Protein AF-A0A813G1Q6-F1 (afdb_monomer_lite)

Secondary structure (DSSP, 8-state):
--PPPPTT-EEEEEE--TT--S-EEEEEEEEEEEEEEETTTTEEEEEEEESS---TTTTTSEEEETTT--EEEEEE-----TT--S-EEEEEHHHHHHHHHHHHTS-HHHHHHHHTT--GGG-PPPP---------------SHHHHHHT-

pLDDT: mean 82.69, std 14.98, range [39.94, 97.31]

Foldseek 3Di:
DLDADDFFFKKKQWWAAPPDPDIDIWIWTFHDWDFDQDPVPSDTDTKTKTQTDDHPGSQQTFIAG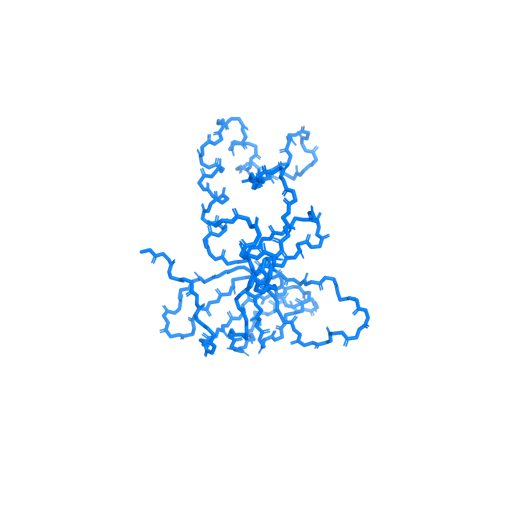PPPRDGQFGKHDDPDPPDDPRITMTGGPVQVVQLVVVQVVDPVVSVVCVVVVNDVPPVDDDRDRDDDDPPDDDDDPPDPVSVVVVD

Organism: Polarella glacialis (NCBI:txid89957)

Structure (mmCIF, N/CA/C/O backbone):
data_AF-A0A813G1Q6-F1
#
_entry.id   AF-A0A813G1Q6-F1
#
loop_
_atom_site.group_PDB
_atom_site.id
_atom_site.type_symbol
_atom_site.label_atom_id
_atom_site.label_alt_id
_atom_site.label_comp_id
_atom_site.label_asym_id
_atom_site.label_entity_id
_atom_site.label_seq_id
_atom_site.pdbx_PDB_ins_code
_atom_site.Cartn_x
_atom_site.Cartn_y
_atom_site.Cartn_z
_atom_site.occupancy
_atom_site.B_iso_or_equiv
_atom_site.auth_seq_id
_atom_site.auth_comp_id
_atom_site.auth_asym_id
_atom_site.auth_atom_id
_atom_site.pdbx_PDB_model_num
ATOM 1 N N . ALA A 1 1 ? -5.316 -17.561 -6.335 1.00 49.53 1 ALA A N 1
ATOM 2 C CA . ALA A 1 1 ? -4.780 -16.210 -6.601 1.00 49.53 1 ALA A CA 1
ATOM 3 C C . ALA A 1 1 ? -4.530 -15.524 -5.263 1.00 49.53 1 ALA A C 1
ATOM 5 O O . ALA A 1 1 ? -5.250 -15.845 -4.322 1.00 49.53 1 ALA A O 1
ATOM 6 N N . LEU A 1 2 ? -3.520 -14.653 -5.143 1.00 63.41 2 LEU A N 1
ATOM 7 C CA . LEU A 1 2 ? -3.417 -13.788 -3.963 1.00 63.41 2 LEU A CA 1
ATOM 8 C C . LEU A 1 2 ? -4.565 -12.779 -4.041 1.00 63.41 2 LEU A C 1
ATOM 10 O O . LEU A 1 2 ? -4.642 -11.995 -4.984 1.00 63.41 2 LEU A O 1
ATOM 14 N N . GLU A 1 3 ? -5.512 -12.905 -3.116 1.00 78.25 3 GLU A N 1
ATOM 15 C CA . GLU A 1 3 ? -6.699 -12.059 -3.061 1.00 78.25 3 GLU A CA 1
ATOM 16 C C . GLU A 1 3 ? -6.292 -10.694 -2.498 1.00 78.25 3 GLU A C 1
ATOM 18 O O . GLU A 1 3 ? -5.551 -10.607 -1.517 1.00 78.25 3 GLU A O 1
ATOM 23 N N . LEU A 1 4 ? -6.720 -9.626 -3.169 1.00 91.44 4 LEU A N 1
ATOM 24 C CA . LEU A 1 4 ? -6.546 -8.270 -2.668 1.00 91.44 4 LEU A CA 1
ATOM 25 C C . LEU A 1 4 ? -7.455 -8.105 -1.439 1.00 91.44 4 LEU A C 1
ATOM 27 O O . LEU A 1 4 ? -8.626 -8.487 -1.528 1.00 91.44 4 LEU A O 1
ATOM 31 N N . PRO A 1 5 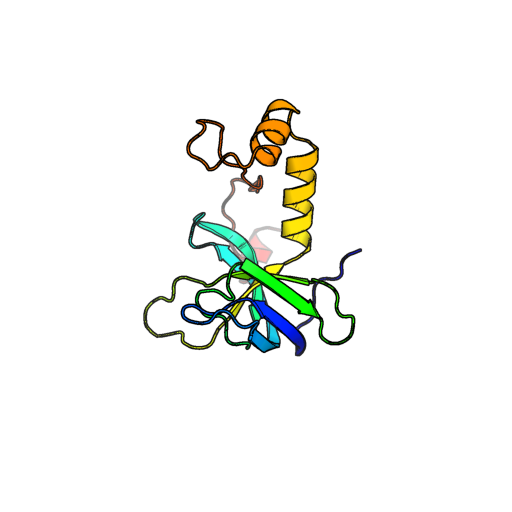? -6.961 -7.552 -0.319 1.00 94.06 5 PRO A N 1
ATOM 32 C CA . PRO A 1 5 ? -7.792 -7.388 0.862 1.00 94.06 5 PRO A CA 1
ATOM 33 C C . PRO A 1 5 ? -8.922 -6.395 0.581 1.00 94.06 5 PRO A C 1
ATOM 35 O O . PRO A 1 5 ? -8.776 -5.449 -0.201 1.00 94.06 5 PRO A O 1
ATOM 38 N N . ARG A 1 6 ? -10.065 -6.629 1.216 1.00 95.00 6 ARG A N 1
ATOM 39 C CA . ARG A 1 6 ? -11.265 -5.804 1.114 1.00 95.00 6 ARG A CA 1
ATOM 40 C C . ARG A 1 6 ? -11.213 -4.686 2.140 1.00 95.00 6 ARG A C 1
ATOM 42 O O . ARG A 1 6 ? -10.514 -4.759 3.146 1.00 95.00 6 ARG A O 1
ATOM 49 N N . VAL A 1 7 ? -11.989 -3.636 1.888 1.00 96.06 7 VAL A N 1
ATOM 50 C CA . VAL A 1 7 ? -12.193 -2.585 2.889 1.00 96.06 7 VAL A CA 1
ATOM 51 C C . VAL A 1 7 ? -12.766 -3.224 4.159 1.00 96.06 7 VAL A C 1
ATOM 53 O O . VAL A 1 7 ? -13.665 -4.058 4.069 1.00 96.06 7 VAL A O 1
ATOM 56 N N . PHE A 1 8 ? -12.238 -2.815 5.313 1.00 95.94 8 PHE A N 1
ATOM 57 C CA . PHE A 1 8 ? -12.472 -3.360 6.657 1.00 95.94 8 PHE A CA 1
ATOM 58 C C . PHE A 1 8 ? -11.776 -4.680 7.007 1.00 95.94 8 PHE A C 1
ATOM 60 O O . PHE A 1 8 ? -11.866 -5.096 8.165 1.00 95.94 8 PHE A O 1
ATOM 67 N N . ASP A 1 9 ? -11.025 -5.301 6.092 1.00 96.94 9 ASP A N 1
ATOM 68 C CA . ASP A 1 9 ? -10.201 -6.453 6.463 1.00 96.94 9 ASP A CA 1
ATOM 69 C C . ASP A 1 9 ? -9.131 -6.026 7.475 1.00 96.94 9 ASP A C 1
ATOM 71 O O . ASP A 1 9 ? -8.460 -4.999 7.313 1.00 96.94 9 ASP A O 1
ATOM 75 N N . LYS A 1 10 ? -8.989 -6.817 8.545 1.00 97.31 10 LYS A N 1
ATOM 76 C CA . LYS A 1 10 ? -7.995 -6.580 9.594 1.00 97.31 10 LYS A CA 1
ATOM 77 C C . LYS A 1 10 ? -6.607 -6.932 9.094 1.00 97.31 10 LYS A C 1
ATOM 79 O O . LYS A 1 10 ? -6.372 -8.035 8.601 1.00 97.31 10 LYS A O 1
ATOM 84 N N . VAL A 1 11 ? -5.667 -6.026 9.316 1.00 96.31 11 VAL A N 1
ATOM 85 C CA . VAL A 1 11 ? -4.286 -6.166 8.868 1.00 96.31 11 VAL A CA 1
ATOM 86 C C . VAL A 1 11 ? -3.304 -5.785 9.963 1.00 96.31 11 VAL A C 1
ATOM 88 O O . VAL A 1 11 ? -3.593 -4.964 10.832 1.00 96.31 11 VAL A O 1
ATOM 91 N N . ARG A 1 12 ? -2.117 -6.383 9.906 1.00 95.62 12 ARG A N 1
ATOM 92 C CA . ARG A 1 12 ? -0.989 -6.103 10.791 1.00 95.62 12 ARG A CA 1
ATOM 93 C C . ARG A 1 12 ? 0.213 -5.675 9.972 1.00 95.62 12 ARG A C 1
ATOM 95 O O . ARG A 1 12 ? 0.535 -6.322 8.980 1.00 95.62 12 ARG A O 1
ATOM 102 N N . VAL A 1 13 ? 0.897 -4.627 10.403 1.00 93.62 13 VAL A N 1
ATOM 103 C CA . VAL A 1 13 ? 2.214 -4.254 9.888 1.00 93.62 13 VAL A CA 1
ATOM 104 C C . VAL A 1 13 ? 3.250 -4.722 10.890 1.00 93.62 13 VAL A C 1
ATOM 106 O O . VAL A 1 13 ? 3.138 -4.435 12.081 1.00 93.62 13 VAL A O 1
ATOM 109 N N . VAL A 1 14 ? 4.251 -5.446 10.404 1.00 92.88 14 VAL A N 1
ATOM 110 C CA . VAL A 1 14 ? 5.356 -5.949 11.225 1.00 92.88 14 VAL A CA 1
ATOM 111 C C . VAL A 1 14 ? 6.644 -5.278 10.771 1.00 92.88 14 VAL A C 1
ATOM 113 O O . VAL A 1 14 ? 6.919 -5.230 9.575 1.00 92.88 14 VAL A O 1
ATOM 116 N N . GLY A 1 15 ? 7.445 -4.767 11.702 1.00 90.56 15 GLY A N 1
ATOM 117 C CA . GLY A 1 15 ? 8.724 -4.143 11.369 1.00 90.56 15 GLY A CA 1
ATOM 118 C C . GLY A 1 15 ? 9.529 -3.713 12.588 1.00 90.56 15 GLY A C 1
ATOM 119 O O . GLY A 1 15 ? 9.263 -4.165 13.702 1.00 90.56 15 GLY A O 1
ATOM 120 N N . TYR A 1 16 ? 10.528 -2.860 12.365 1.00 89.31 16 TYR A N 1
ATOM 121 C CA . TYR A 1 16 ? 11.456 -2.400 13.398 1.00 89.31 16 TYR A CA 1
ATOM 122 C C . TYR A 1 16 ? 11.478 -0.874 13.432 1.00 89.31 16 TYR A C 1
ATOM 124 O O . TYR A 1 16 ? 12.138 -0.269 12.590 1.00 89.31 16 TYR A O 1
ATOM 132 N N . PRO A 1 17 ? 10.762 -0.224 14.361 1.00 79.88 17 PRO A N 1
ATOM 133 C CA . PRO A 1 17 ? 10.673 1.226 14.399 1.00 79.88 17 PRO A CA 1
ATOM 134 C C . PRO A 1 17 ? 12.045 1.843 14.684 1.00 79.88 17 PRO A C 1
ATOM 136 O O . PRO A 1 17 ? 12.853 1.290 15.430 1.00 79.88 17 PRO A O 1
ATOM 139 N N . VAL A 1 18 ? 12.304 3.018 14.107 1.00 79.00 18 VAL A N 1
ATOM 140 C CA . VAL A 1 18 ? 13.566 3.740 14.332 1.00 79.00 18 VAL A CA 1
ATOM 141 C C . VAL A 1 18 ? 13.798 3.963 15.830 1.00 79.00 18 VAL A C 1
ATOM 143 O O . VAL A 1 18 ? 12.937 4.499 16.524 1.00 79.00 18 VAL A O 1
ATOM 146 N N . GLY A 1 19 ? 14.989 3.589 16.305 1.00 77.25 19 GLY A N 1
ATOM 147 C CA . GLY A 1 19 ? 15.405 3.760 17.699 1.00 77.25 19 GLY A CA 1
ATOM 148 C C . GLY A 1 19 ? 15.149 2.553 18.606 1.00 77.25 19 GLY A C 1
ATOM 149 O O . GLY A 1 19 ? 15.426 2.649 19.798 1.00 77.25 19 GLY A O 1
ATOM 150 N N . GLY A 1 20 ? 14.653 1.431 18.072 1.00 75.44 20 GLY A N 1
ATOM 151 C CA . GLY A 1 20 ? 14.517 0.180 18.816 1.00 75.44 20 GLY A CA 1
ATOM 152 C C . GLY A 1 20 ? 14.958 -1.046 18.017 1.00 75.44 20 GLY A C 1
ATOM 153 O O . GLY A 1 20 ? 14.754 -1.119 16.810 1.00 75.44 20 GLY A O 1
ATOM 154 N N . ASP A 1 21 ? 15.504 -2.037 18.723 1.00 83.94 21 ASP A N 1
ATOM 155 C CA . ASP A 1 21 ? 15.948 -3.317 18.141 1.00 83.94 21 ASP A CA 1
ATOM 156 C C . ASP A 1 21 ? 14.884 -4.423 18.271 1.00 83.94 21 ASP A C 1
ATOM 158 O O . ASP A 1 21 ? 15.080 -5.564 17.850 1.00 83.94 21 ASP A O 1
ATOM 162 N N . ALA A 1 22 ? 13.744 -4.102 18.886 1.00 86.38 22 ALA A N 1
ATOM 163 C CA . ALA A 1 22 ? 12.640 -5.026 19.087 1.00 86.38 22 ALA A CA 1
ATOM 164 C C . ALA A 1 22 ? 11.645 -4.969 17.920 1.00 86.38 22 ALA A C 1
ATOM 166 O O . ALA A 1 22 ? 11.322 -3.899 17.403 1.00 86.38 22 ALA A O 1
ATOM 167 N N . CYS A 1 23 ? 11.107 -6.135 17.557 1.00 87.75 23 CYS A N 1
ATOM 168 C CA . CYS A 1 23 ? 10.027 -6.237 16.583 1.00 87.75 23 CYS A CA 1
ATOM 169 C C . CYS A 1 23 ? 8.777 -5.503 17.097 1.00 87.75 23 CYS A C 1
ATOM 171 O O . CYS A 1 23 ? 8.314 -5.751 18.212 1.00 87.75 23 CYS A O 1
ATOM 173 N N . SER A 1 24 ? 8.204 -4.641 16.262 1.00 88.81 24 SER A N 1
ATOM 174 C CA . SER A 1 24 ? 6.949 -3.934 16.509 1.00 88.81 24 SER A CA 1
ATOM 175 C C . SER A 1 24 ? 5.856 -4.464 15.593 1.00 88.81 24 SER A C 1
ATOM 177 O O . SER A 1 24 ? 6.099 -4.785 14.428 1.00 88.81 24 SER A O 1
ATOM 179 N N . VAL A 1 25 ? 4.640 -4.534 16.128 1.00 91.56 25 VAL A N 1
ATOM 180 C CA . VAL A 1 25 ? 3.438 -4.884 15.377 1.00 91.56 25 VAL A CA 1
ATOM 181 C C . VAL A 1 25 ? 2.409 -3.784 15.584 1.00 91.56 25 VAL A C 1
ATOM 183 O O . VAL A 1 25 ? 2.063 -3.471 16.723 1.00 91.56 25 VAL A O 1
ATOM 186 N N . THR A 1 26 ? 1.908 -3.216 14.492 1.00 91.31 26 THR A N 1
ATOM 187 C CA . THR A 1 26 ? 0.755 -2.310 14.509 1.00 91.31 26 THR A CA 1
ATOM 188 C C . THR A 1 26 ? -0.414 -2.990 13.808 1.00 91.31 26 THR A C 1
ATOM 190 O O . THR A 1 26 ? -0.242 -3.612 12.763 1.00 91.31 26 THR A O 1
ATOM 193 N N . GLU A 1 27 ? -1.601 -2.940 14.408 1.00 93.75 27 GLU A N 1
ATOM 194 C CA . GLU A 1 27 ? -2.822 -3.532 13.851 1.00 93.75 27 GLU A CA 1
ATOM 195 C C . GLU A 1 27 ? -3.782 -2.415 13.439 1.00 93.75 27 GLU A C 1
ATOM 197 O O . GLU A 1 27 ? -3.855 -1.379 14.097 1.00 93.75 27 GLU A O 1
ATOM 202 N N . GLY A 1 28 ? -4.501 -2.641 12.346 1.00 93.69 28 GLY A N 1
ATOM 203 C CA . GLY A 1 28 ? -5.504 -1.733 11.816 1.00 93.69 28 GLY A CA 1
ATOM 204 C C . GLY A 1 28 ? -6.412 -2.439 10.822 1.00 93.69 28 GLY A C 1
ATOM 205 O O . GLY A 1 28 ? -6.479 -3.671 10.774 1.00 93.69 28 GLY A O 1
ATOM 206 N N . VAL A 1 29 ? -7.098 -1.657 9.998 1.00 95.75 29 VAL A N 1
ATOM 207 C CA . VAL A 1 29 ? -7.936 -2.174 8.910 1.00 95.75 29 VAL A CA 1
ATOM 208 C C . VAL A 1 29 ? -7.548 -1.557 7.577 1.00 95.75 29 VAL A C 1
ATOM 210 O O . VAL A 1 29 ? -6.967 -0.472 7.528 1.00 95.75 29 VAL A O 1
ATOM 213 N N . VAL A 1 30 ? -7.898 -2.231 6.483 1.00 95.75 30 VAL A N 1
ATOM 214 C CA . VAL A 1 30 ? -7.856 -1.628 5.148 1.00 95.75 30 VAL A CA 1
ATOM 215 C C . VAL A 1 30 ? -8.975 -0.598 5.038 1.00 95.75 30 VAL A C 1
ATOM 217 O O . VAL A 1 30 ? -10.152 -0.941 4.970 1.00 95.75 30 VAL A O 1
ATOM 220 N N . SER A 1 31 ? -8.609 0.677 5.003 1.00 94.56 31 SER A N 1
ATOM 221 C CA . SER A 1 31 ? -9.558 1.789 4.900 1.00 94.56 31 SER A CA 1
ATOM 222 C C . SER A 1 31 ? -9.903 2.103 3.449 1.00 94.56 31 SER A C 1
ATOM 224 O O . SER A 1 31 ? -10.993 2.593 3.160 1.00 94.56 31 SER A O 1
ATOM 226 N N . ARG A 1 32 ? -8.974 1.849 2.517 1.00 93.94 32 ARG A N 1
ATOM 227 C CA . ARG A 1 32 ? -9.202 2.109 1.093 1.00 93.94 32 ARG A CA 1
ATOM 228 C C . ARG A 1 32 ? -8.335 1.245 0.187 1.00 93.94 32 ARG A C 1
ATOM 230 O O . ARG A 1 32 ? -7.179 0.968 0.496 1.00 93.94 32 ARG A O 1
ATOM 237 N N . VAL A 1 33 ? -8.897 0.912 -0.968 1.00 94.62 33 VAL A N 1
ATOM 238 C CA . VAL A 1 33 ? -8.212 0.280 -2.094 1.00 94.62 33 VAL A CA 1
ATOM 239 C C . VAL A 1 33 ? -8.412 1.194 -3.297 1.00 94.62 33 VAL A C 1
ATOM 241 O O . VAL A 1 33 ? -9.525 1.302 -3.806 1.00 94.62 33 VAL A O 1
ATOM 244 N N . GLU A 1 34 ? -7.371 1.912 -3.710 1.00 92.25 34 GLU A N 1
ATOM 245 C CA . GLU A 1 34 ? -7.492 2.935 -4.756 1.00 92.25 34 GLU A CA 1
ATOM 246 C C . GLU A 1 34 ? -6.201 3.077 -5.570 1.00 92.25 34 GLU A C 1
ATOM 248 O O . GLU A 1 34 ? -5.138 2.597 -5.174 1.00 92.25 34 GLU A O 1
ATOM 253 N N . VAL A 1 35 ? -6.286 3.758 -6.711 1.00 90.75 35 VAL A N 1
ATOM 254 C CA . VAL A 1 35 ? -5.101 4.165 -7.469 1.00 90.75 35 VAL A CA 1
ATOM 255 C C . VAL A 1 35 ? -4.563 5.460 -6.865 1.00 90.75 35 VAL A C 1
ATOM 257 O O . VAL A 1 35 ? -5.283 6.452 -6.788 1.00 90.75 35 VAL A O 1
ATOM 260 N N . GLN A 1 36 ? -3.301 5.452 -6.441 1.00 88.69 36 GLN A N 1
ATOM 261 C CA . GLN A 1 36 ? -2.615 6.613 -5.874 1.00 88.69 36 GLN A CA 1
ATOM 262 C C . GLN A 1 36 ? -1.324 6.896 -6.628 1.00 88.69 36 GLN A C 1
ATOM 264 O O . GLN A 1 36 ? -0.705 6.003 -7.209 1.00 88.69 36 GLN A O 1
ATOM 269 N N . GLU A 1 37 ? -0.888 8.148 -6.579 1.00 85.25 37 GLU A N 1
ATOM 270 C CA . GLU A 1 37 ? 0.426 8.528 -7.070 1.00 85.25 37 GLU A CA 1
ATOM 271 C C . GLU A 1 37 ? 1.516 8.125 -6.066 1.00 85.25 37 GLU A C 1
ATOM 273 O O . GLU A 1 37 ? 1.508 8.532 -4.900 1.00 85.25 37 GLU A O 1
ATOM 278 N N . TYR A 1 38 ? 2.470 7.317 -6.528 1.00 83.25 38 TYR A N 1
ATOM 279 C CA . TYR A 1 38 ? 3.634 6.916 -5.749 1.00 83.25 38 TYR A CA 1
ATOM 280 C C . TYR A 1 38 ? 4.669 8.041 -5.718 1.00 83.25 38 TYR A C 1
ATOM 282 O O . TYR A 1 38 ? 5.312 8.314 -6.733 1.00 83.25 38 TYR A O 1
ATOM 290 N N . SER A 1 39 ? 4.898 8.620 -4.535 1.00 73.12 39 SER A N 1
ATOM 291 C CA . SER A 1 39 ? 5.720 9.824 -4.313 1.00 73.12 39 SER A CA 1
ATOM 292 C C . SER A 1 39 ? 7.103 9.806 -4.971 1.00 73.12 39 SER A C 1
ATOM 294 O O . SER A 1 39 ? 7.581 10.841 -5.417 1.00 73.12 39 SER A O 1
ATOM 296 N N . HIS A 1 40 ? 7.75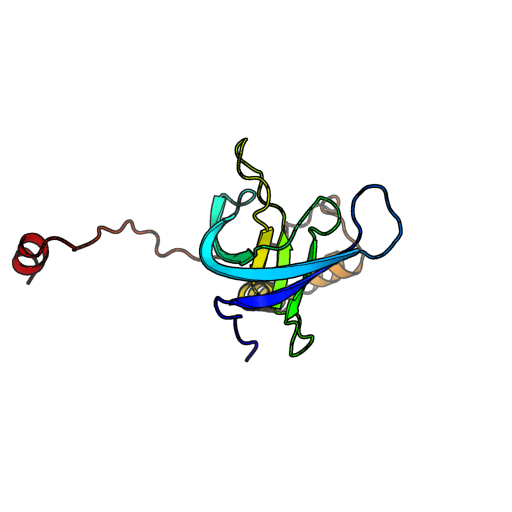7 8.646 -5.048 1.00 71.56 40 HIS A N 1
ATOM 297 C CA . HIS A 1 40 ? 9.104 8.534 -5.621 1.00 71.56 40 HIS A CA 1
ATOM 298 C C . HIS A 1 40 ? 9.131 8.334 -7.139 1.00 71.56 40 HIS A C 1
ATOM 300 O O . HIS A 1 40 ? 10.157 8.584 -7.764 1.00 71.56 40 HIS A O 1
ATOM 306 N N . SER A 1 41 ? 8.037 7.854 -7.733 1.00 74.88 41 SER A N 1
ATOM 307 C CA . SER A 1 41 ? 7.975 7.555 -9.171 1.00 74.88 41 SER A CA 1
ATOM 308 C C . SER A 1 41 ? 7.089 8.518 -9.956 1.00 74.88 41 SER A C 1
ATOM 310 O O . SER A 1 41 ? 7.176 8.526 -11.182 1.00 74.88 41 SER A O 1
ATOM 312 N N . LEU A 1 42 ? 6.238 9.288 -9.263 1.00 78.12 42 LEU A N 1
ATOM 313 C CA . LEU A 1 42 ? 5.166 10.113 -9.835 1.00 78.12 42 LEU A CA 1
ATOM 314 C C . LEU A 1 42 ? 4.224 9.311 -10.752 1.00 78.12 42 LEU A C 1
ATOM 316 O O . LEU A 1 42 ? 3.583 9.847 -11.653 1.00 78.12 42 LEU A O 1
ATOM 320 N N . ARG A 1 43 ? 4.165 7.986 -10.560 1.00 82.56 43 ARG A N 1
ATOM 321 C CA . ARG A 1 43 ? 3.282 7.092 -11.309 1.00 82.56 43 ARG A CA 1
ATOM 322 C C . ARG A 1 43 ? 2.077 6.716 -10.470 1.00 82.56 43 ARG A C 1
ATOM 324 O O . ARG A 1 43 ? 2.200 6.401 -9.286 1.00 82.56 43 ARG A O 1
ATOM 331 N N . ALA A 1 44 ? 0.924 6.703 -11.125 1.00 87.12 44 ALA A N 1
ATOM 332 C CA . ALA A 1 44 ? -0.308 6.169 -10.579 1.00 87.12 44 ALA A CA 1
ATOM 333 C C . ALA A 1 44 ? -0.231 4.635 -10.521 1.00 87.12 44 ALA A C 1
ATOM 335 O O . ALA A 1 44 ? 0.043 3.979 -11.527 1.00 87.12 44 ALA A O 1
ATOM 336 N N . GLY A 1 45 ? -0.474 4.063 -9.347 1.00 89.56 45 GLY A N 1
ATOM 337 C CA . GLY A 1 45 ? -0.516 2.620 -9.140 1.00 89.56 45 GLY A CA 1
ATOM 338 C C . GLY A 1 45 ? -1.516 2.245 -8.053 1.00 89.56 45 GLY A C 1
ATOM 339 O O . GLY A 1 45 ? -1.902 3.077 -7.236 1.00 89.56 45 GLY A O 1
ATOM 340 N N . LEU A 1 46 ? -1.950 0.986 -8.051 1.00 93.25 46 LEU A N 1
ATOM 341 C CA . LEU A 1 46 ? -2.834 0.463 -7.010 1.00 93.25 46 LEU A CA 1
ATOM 342 C C . LEU A 1 46 ? -2.131 0.520 -5.647 1.00 93.25 46 LEU A C 1
ATOM 344 O O . LEU A 1 46 ? -1.033 -0.008 -5.507 1.00 93.25 46 LEU A O 1
ATOM 348 N N . ALA A 1 47 ? -2.780 1.103 -4.647 1.00 93.19 47 ALA A N 1
ATOM 349 C CA . ALA A 1 47 ? -2.271 1.196 -3.288 1.00 93.19 47 ALA A CA 1
ATOM 350 C C . ALA A 1 47 ? -3.356 0.830 -2.270 1.00 93.19 47 ALA A C 1
ATOM 352 O O . ALA A 1 47 ? -4.553 1.037 -2.492 1.00 93.19 47 ALA A O 1
ATOM 353 N N . LEU A 1 48 ? -2.915 0.294 -1.134 1.00 93.81 48 LEU A N 1
ATOM 354 C CA . LEU A 1 48 ? -3.756 0.108 0.042 1.00 93.81 48 LEU A CA 1
ATOM 355 C C . LEU A 1 48 ? -3.538 1.285 0.982 1.00 93.81 48 LEU A C 1
ATOM 357 O O . LEU A 1 48 ? -2.398 1.668 1.242 1.00 93.81 48 LEU A O 1
ATOM 361 N N . THR A 1 49 ? -4.627 1.819 1.511 1.00 93.06 49 THR A N 1
ATOM 362 C CA . THR A 1 49 ? -4.615 2.714 2.664 1.00 93.06 49 THR A CA 1
ATOM 363 C C . THR A 1 49 ? -5.069 1.919 3.878 1.00 93.06 49 THR A C 1
ATOM 365 O O . THR A 1 49 ? -6.110 1.261 3.819 1.00 93.06 49 THR A O 1
ATOM 368 N N . VAL A 1 50 ? -4.325 2.018 4.976 1.00 92.62 50 VAL A N 1
ATOM 369 C CA . VAL A 1 50 ? -4.626 1.339 6.237 1.00 92.62 50 VAL A CA 1
ATOM 370 C C . VAL A 1 50 ? -4.672 2.323 7.397 1.00 92.62 50 VAL A C 1
ATOM 372 O O . VAL A 1 50 ? -3.882 3.264 7.460 1.00 92.62 50 VAL A O 1
ATOM 375 N N . ASP A 1 51 ? -5.576 2.069 8.335 1.00 90.50 51 ASP A N 1
ATOM 376 C CA . ASP A 1 51 ? -5.625 2.746 9.634 1.00 90.50 51 ASP A CA 1
ATOM 377 C C . ASP A 1 51 ? -4.764 1.984 10.651 1.00 90.50 51 ASP A C 1
ATOM 379 O O . ASP A 1 51 ? -5.236 1.441 11.645 1.00 90.50 51 ASP A O 1
ATOM 383 N N . ALA A 1 52 ? -3.488 1.826 10.307 1.00 87.38 52 ALA A N 1
ATOM 384 C CA . ALA A 1 52 ? -2.463 1.271 11.175 1.00 87.38 52 ALA A CA 1
ATOM 385 C C . ALA A 1 52 ? -1.292 2.248 11.187 1.00 87.38 52 ALA A C 1
ATOM 387 O O . ALA A 1 52 ? -0.903 2.774 10.140 1.00 87.38 52 ALA A O 1
ATOM 388 N N . ALA A 1 53 ? -0.698 2.468 12.358 1.00 82.81 53 ALA A N 1
ATOM 389 C CA . ALA A 1 53 ? 0.470 3.329 12.465 1.00 82.81 53 ALA A CA 1
ATOM 390 C C . ALA A 1 53 ? 1.642 2.741 11.655 1.00 82.81 53 ALA A C 1
ATOM 392 O O . ALA A 1 53 ? 2.129 1.645 11.949 1.00 82.81 53 ALA A O 1
ATOM 393 N N . ILE A 1 54 ? 2.102 3.479 10.640 1.00 81.19 54 ILE A N 1
ATOM 394 C CA . ILE A 1 54 ? 3.294 3.160 9.845 1.00 81.19 54 ILE A CA 1
ATOM 395 C C . ILE A 1 54 ? 4.300 4.292 10.035 1.00 81.19 54 ILE A C 1
ATOM 397 O O . ILE A 1 54 ? 4.165 5.369 9.461 1.00 81.19 54 ILE A O 1
ATOM 401 N N . ASN A 1 55 ? 5.320 4.016 10.844 1.00 76.12 55 ASN A N 1
ATOM 402 C CA . ASN A 1 55 ? 6.429 4.925 11.115 1.00 76.12 55 ASN A CA 1
ATOM 403 C C . ASN A 1 55 ? 7.692 4.466 10.373 1.00 76.12 55 ASN A C 1
ATOM 405 O O . ASN A 1 55 ? 7.775 3.323 9.901 1.00 76.12 55 ASN A O 1
ATOM 409 N N . SER A 1 56 ? 8.706 5.336 10.324 1.00 73.75 56 SER A N 1
ATOM 410 C CA . SER A 1 56 ? 10.046 4.963 9.868 1.00 73.75 56 SER A CA 1
ATOM 411 C C . SER A 1 56 ? 10.510 3.693 10.582 1.00 73.75 56 SER A C 1
ATOM 413 O O . SER A 1 56 ? 10.444 3.604 11.810 1.00 73.75 56 SER A O 1
ATOM 415 N N . GLY A 1 57 ? 10.965 2.714 9.801 1.00 76.69 57 GLY A N 1
ATOM 416 C CA . GLY A 1 57 ? 11.426 1.416 10.293 1.00 76.69 57 GLY A CA 1
ATOM 417 C C . GLY A 1 57 ? 10.391 0.280 10.215 1.00 76.69 57 GLY A C 1
ATOM 418 O O . GLY A 1 57 ? 10.757 -0.867 9.967 1.00 76.69 57 GLY A O 1
ATOM 419 N N . ASN A 1 58 ? 9.090 0.592 10.284 1.00 81.44 58 ASN A N 1
ATOM 420 C CA . ASN A 1 58 ? 8.041 -0.368 9.901 1.00 81.44 58 ASN A CA 1
ATOM 421 C C . ASN A 1 58 ? 7.724 -0.296 8.395 1.00 81.44 58 ASN A C 1
ATOM 423 O O . ASN A 1 58 ? 7.241 -1.264 7.810 1.00 81.44 58 ASN A O 1
ATOM 427 N N . SER A 1 59 ? 8.035 0.836 7.748 1.00 84.56 59 SER A N 1
ATOM 428 C CA . SER A 1 59 ? 8.053 0.960 6.284 1.00 84.56 59 SER A CA 1
ATOM 429 C C . SER A 1 59 ? 9.069 -0.012 5.670 1.00 84.56 59 SER A C 1
ATOM 431 O O . SER A 1 59 ? 10.217 -0.063 6.098 1.00 84.56 59 SER A O 1
ATOM 433 N N . GLY A 1 60 ? 8.653 -0.755 4.646 1.00 88.12 60 GLY A N 1
ATOM 434 C CA . GLY A 1 60 ? 9.391 -1.873 4.051 1.00 88.12 60 GLY A CA 1
ATOM 435 C C . GLY A 1 60 ? 9.035 -3.236 4.655 1.00 88.12 60 GLY A C 1
ATOM 436 O O . GLY A 1 60 ? 9.330 -4.263 4.048 1.00 88.12 60 GLY A O 1
ATOM 437 N N . GLY A 1 61 ? 8.365 -3.257 5.810 1.00 92.19 61 GLY A N 1
ATOM 438 C CA . GLY A 1 61 ? 7.879 -4.474 6.452 1.00 92.19 61 GLY A CA 1
ATOM 439 C C . GLY A 1 61 ? 6.622 -5.058 5.789 1.00 92.19 61 GLY A C 1
ATOM 440 O O . GLY A 1 61 ? 5.935 -4.371 5.021 1.00 92.19 61 GLY A O 1
ATOM 441 N N . PRO A 1 62 ? 6.290 -6.332 6.061 1.00 95.06 62 PRO A N 1
ATOM 442 C CA . PRO A 1 62 ? 5.100 -6.964 5.510 1.00 95.06 62 PRO A CA 1
ATOM 443 C C . PRO A 1 62 ? 3.816 -6.390 6.122 1.00 95.06 62 PRO A C 1
ATOM 445 O O . PRO A 1 62 ? 3.701 -6.219 7.337 1.00 95.06 62 PRO A O 1
ATOM 448 N N . LEU A 1 63 ? 2.825 -6.167 5.260 1.00 95.44 63 LEU A N 1
ATOM 449 C CA . LEU A 1 63 ? 1.424 -6.026 5.640 1.00 95.44 63 LEU A CA 1
ATOM 450 C C . LEU A 1 63 ? 0.776 -7.411 5.567 1.00 95.44 63 LEU A C 1
ATOM 452 O O . LEU A 1 63 ? 0.773 -8.045 4.509 1.00 95.44 63 LEU A O 1
ATOM 456 N N . VAL A 1 64 ? 0.239 -7.879 6.686 1.00 95.81 64 VAL A N 1
ATOM 457 C CA . VAL A 1 64 ? -0.254 -9.244 6.872 1.00 95.81 64 VAL A CA 1
ATOM 458 C C . VAL A 1 64 ? -1.746 -9.218 7.171 1.00 95.81 64 VAL A C 1
ATOM 460 O O . VAL A 1 64 ? -2.191 -8.452 8.020 1.00 95.81 64 VAL A O 1
ATOM 463 N N . ASP A 1 65 ? -2.516 -10.071 6.507 1.00 95.94 65 ASP A N 1
ATOM 464 C CA . ASP A 1 65 ? -3.920 -10.304 6.834 1.00 95.94 65 ASP A CA 1
ATOM 465 C C . ASP A 1 65 ? -4.045 -11.004 8.197 1.00 95.94 65 ASP A C 1
ATOM 467 O O . ASP A 1 65 ? -3.413 -12.034 8.448 1.00 95.94 65 ASP A O 1
ATOM 471 N N . ALA A 1 66 ? -4.851 -10.445 9.098 1.00 95.44 66 ALA A N 1
ATOM 472 C CA . ALA A 1 66 ? -4.915 -10.910 10.481 1.00 95.44 66 ALA A CA 1
ATOM 473 C C . ALA A 1 66 ? -5.611 -12.273 10.639 1.00 95.44 66 ALA A C 1
ATOM 475 O O . ALA A 1 66 ? -5.351 -12.965 11.625 1.00 95.44 66 ALA A O 1
ATOM 476 N N . ALA A 1 67 ? -6.482 -12.661 9.701 1.00 94.38 67 ALA A N 1
ATOM 477 C CA . ALA A 1 67 ? -7.241 -13.911 9.762 1.00 94.38 67 ALA A CA 1
ATOM 478 C C . ALA A 1 67 ? -6.461 -15.096 9.173 1.00 94.38 67 ALA A C 1
ATOM 480 O O . ALA A 1 67 ? -6.532 -16.213 9.681 1.00 94.38 67 ALA A O 1
ATOM 481 N N . THR A 1 68 ? -5.712 -14.853 8.102 1.00 94.25 68 THR A N 1
ATOM 482 C CA . THR A 1 68 ? -5.021 -15.880 7.312 1.00 94.25 68 THR A CA 1
ATOM 483 C C . THR A 1 68 ? -3.512 -15.898 7.527 1.00 94.25 68 THR A C 1
ATOM 485 O O . THR A 1 68 ? -2.852 -16.832 7.070 1.00 94.25 68 THR A O 1
ATOM 488 N N . ALA A 1 69 ? -2.959 -14.873 8.182 1.00 93.50 69 ALA A N 1
ATOM 489 C CA . ALA A 1 69 ? -1.523 -14.649 8.343 1.00 93.50 69 ALA A CA 1
ATOM 490 C C . ALA A 1 69 ? -0.747 -14.572 7.011 1.00 93.50 69 ALA A C 1
ATOM 492 O O . ALA A 1 69 ? 0.468 -14.771 6.973 1.00 93.50 69 ALA A O 1
ATOM 493 N N . ARG A 1 70 ? -1.434 -14.279 5.899 1.00 94.44 70 ARG A N 1
ATOM 494 C CA . ARG A 1 70 ? -0.808 -14.127 4.580 1.00 94.44 70 ARG A CA 1
ATOM 495 C C . ARG A 1 70 ? -0.338 -12.698 4.361 1.00 94.44 70 ARG A C 1
ATOM 497 O O . ARG A 1 70 ? -1.004 -11.749 4.761 1.00 94.44 70 ARG A O 1
ATOM 504 N N . VAL A 1 71 ? 0.786 -12.545 3.664 1.00 95.00 71 VAL A N 1
ATOM 505 C CA . VAL A 1 71 ? 1.267 -11.231 3.225 1.00 95.00 71 VAL A CA 1
ATOM 506 C C . VAL A 1 71 ? 0.346 -10.706 2.127 1.00 95.00 71 VAL A C 1
ATOM 508 O O . VAL A 1 71 ? 0.209 -11.324 1.073 1.00 95.00 71 VAL A O 1
ATOM 511 N N . VAL A 1 72 ? -0.268 -9.555 2.377 1.00 95.81 72 VAL A N 1
ATOM 512 C CA . VAL A 1 72 ? -1.162 -8.853 1.445 1.00 95.81 72 VAL A CA 1
ATOM 513 C C . VAL A 1 72 ? -0.519 -7.604 0.843 1.00 95.81 72 VAL A C 1
ATOM 515 O O . VAL A 1 72 ? -1.044 -7.035 -0.115 1.00 95.81 72 VAL A O 1
ATOM 518 N N . GLY A 1 73 ? 0.644 -7.196 1.353 1.00 95.00 73 GLY A N 1
ATOM 519 C CA . GLY A 1 73 ? 1.412 -6.096 0.792 1.00 95.00 73 GLY A CA 1
ATOM 520 C C . GLY A 1 73 ? 2.711 -5.805 1.535 1.00 95.00 73 GLY A C 1
ATOM 521 O O . GLY A 1 73 ? 3.093 -6.521 2.457 1.00 95.00 73 GLY A O 1
ATOM 522 N N . VAL A 1 74 ? 3.372 -4.724 1.135 1.00 94.44 74 VAL A N 1
ATOM 523 C CA . VAL A 1 74 ? 4.551 -4.160 1.806 1.00 94.44 74 VAL A CA 1
ATOM 524 C C . VAL A 1 74 ? 4.215 -2.746 2.245 1.00 94.44 74 VAL A C 1
ATOM 526 O O . VAL A 1 74 ? 3.822 -1.920 1.420 1.00 94.44 74 VAL A O 1
ATOM 529 N N . ALA A 1 75 ? 4.351 -2.470 3.538 1.00 92.25 75 ALA A N 1
ATOM 530 C CA . ALA A 1 75 ? 4.119 -1.150 4.106 1.00 92.25 75 ALA A CA 1
ATOM 531 C C . ALA A 1 75 ? 5.054 -0.117 3.463 1.00 92.25 75 ALA A C 1
ATOM 533 O O . ALA A 1 75 ? 6.248 -0.367 3.313 1.00 92.25 75 ALA A O 1
ATOM 534 N N . PHE A 1 76 ? 4.538 1.058 3.114 1.00 86.25 76 PHE A N 1
ATOM 535 C CA . PHE A 1 76 ? 5.368 2.191 2.723 1.00 86.25 76 PHE A CA 1
ATOM 536 C C . PHE A 1 76 ? 4.822 3.483 3.317 1.00 86.25 76 PHE A C 1
ATOM 538 O O . PHE A 1 76 ? 3.616 3.721 3.365 1.00 86.25 76 PHE A O 1
ATOM 545 N N . GLN A 1 77 ? 5.727 4.335 3.776 1.00 69.44 77 GLN A N 1
ATOM 546 C CA . GLN A 1 77 ? 5.365 5.653 4.269 1.00 69.44 77 GLN A CA 1
ATOM 547 C C . GLN A 1 77 ? 5.199 6.612 3.083 1.00 69.44 77 GLN A C 1
ATOM 549 O O . GLN A 1 77 ? 6.118 6.786 2.281 1.00 69.44 77 GLN A O 1
ATOM 554 N N . LYS A 1 78 ? 4.037 7.261 2.962 1.00 61.72 78 LYS A N 1
ATOM 555 C CA . LYS A 1 78 ? 3.878 8.395 2.043 1.00 61.72 78 LYS A CA 1
ATOM 556 C C . LYS A 1 78 ? 4.562 9.620 2.654 1.00 61.72 78 LYS A C 1
ATOM 558 O O . LYS A 1 78 ? 4.425 9.871 3.849 1.00 61.72 78 LYS A O 1
ATOM 563 N N . LEU A 1 79 ? 5.287 10.394 1.840 1.00 51.56 79 LEU A N 1
ATOM 564 C CA . LEU A 1 79 ? 5.742 11.730 2.232 1.00 51.56 79 LEU A CA 1
ATOM 565 C C . LEU A 1 79 ? 4.505 12.593 2.501 1.00 51.56 79 LEU A C 1
ATOM 567 O O . LEU A 1 79 ? 3.781 12.980 1.585 1.00 51.56 79 LEU A O 1
ATOM 571 N N . VAL A 1 80 ? 4.245 12.830 3.781 1.00 51.34 80 VAL A N 1
ATOM 572 C CA . VAL A 1 80 ? 3.120 13.615 4.274 1.00 51.34 80 VAL A CA 1
ATOM 573 C C . VAL A 1 80 ? 3.325 15.064 3.831 1.00 51.34 80 VAL A C 1
ATOM 575 O O . VAL A 1 80 ? 4.241 15.745 4.296 1.00 51.34 80 VAL A O 1
ATOM 578 N N . ALA A 1 81 ? 2.463 15.561 2.943 1.00 45.66 81 ALA A N 1
ATOM 579 C CA . ALA A 1 81 ? 2.188 16.992 2.906 1.00 45.66 81 ALA A CA 1
ATOM 580 C C . ALA A 1 81 ? 1.713 17.374 4.316 1.00 45.66 81 ALA A C 1
ATOM 582 O O . ALA A 1 81 ? 0.771 16.758 4.812 1.00 45.66 81 ALA A O 1
ATOM 583 N N . ARG A 1 82 ? 2.431 18.293 4.981 1.00 39.94 82 ARG A N 1
ATOM 584 C CA . ARG A 1 82 ? 2.238 18.692 6.390 1.00 39.94 82 ARG A CA 1
ATOM 585 C C . ARG A 1 82 ? 0.759 18.619 6.814 1.00 39.94 82 ARG A C 1
ATOM 587 O O . ARG A 1 82 ? -0.026 19.447 6.364 1.00 39.94 82 ARG A O 1
ATOM 594 N N . GLY A 1 83 ? 0.401 17.659 7.674 1.00 46.47 83 GLY A N 1
ATOM 595 C CA . GLY A 1 83 ? -0.916 17.606 8.328 1.00 46.47 83 GLY A CA 1
ATOM 596 C C . GLY A 1 83 ? -1.723 16.307 8.204 1.00 46.47 83 GLY A C 1
ATOM 597 O O . GLY A 1 83 ? -2.745 16.203 8.871 1.00 46.47 83 GLY A O 1
ATOM 598 N N . VAL A 1 84 ? -1.301 15.314 7.409 1.00 51.81 84 VAL A N 1
ATOM 599 C CA . VAL A 1 84 ? -1.951 13.982 7.388 1.00 51.81 84 VAL A CA 1
ATOM 600 C C . VAL A 1 84 ? -1.173 13.024 8.288 1.00 51.81 84 VAL A C 1
ATOM 602 O O . VAL A 1 84 ? -0.337 12.244 7.836 1.00 51.81 84 VAL A O 1
ATOM 605 N N . GLU A 1 85 ? -1.399 13.143 9.590 1.00 55.97 85 GLU A N 1
ATOM 606 C CA . GLU A 1 85 ? -0.915 12.177 10.574 1.00 55.97 85 GLU A CA 1
ATOM 607 C C . GLU A 1 85 ? -1.846 10.947 10.571 1.00 55.97 85 GLU A C 1
ATOM 609 O O . GLU A 1 85 ? -3.042 11.077 10.319 1.00 55.97 85 GLU A O 1
ATOM 614 N N . LEU A 1 86 ? -1.303 9.754 10.854 1.00 60.81 86 LEU A N 1
ATOM 615 C CA . LEU A 1 86 ? -2.042 8.496 11.103 1.00 60.81 86 LEU A CA 1
ATOM 616 C C . LEU A 1 86 ? -2.563 7.690 9.891 1.00 60.81 86 LEU A C 1
ATOM 618 O O . LEU A 1 86 ? -3.192 6.658 10.098 1.00 60.81 86 LEU A O 1
ATOM 622 N N . GLN A 1 87 ? -2.262 8.063 8.642 1.00 74.12 87 GLN A N 1
ATOM 623 C CA . GLN A 1 87 ? -2.633 7.247 7.472 1.00 74.12 87 GLN A CA 1
ATOM 624 C C . GLN A 1 87 ? -1.456 6.391 6.975 1.00 74.12 87 GLN A C 1
ATOM 626 O O . GLN A 1 87 ? -0.477 6.906 6.432 1.00 74.12 87 GLN A O 1
ATOM 631 N N . GLY A 1 88 ? -1.559 5.071 7.136 1.00 85.88 88 GLY A N 1
ATOM 632 C CA . GLY A 1 88 ? -0.601 4.116 6.587 1.00 85.88 88 GLY A CA 1
ATOM 633 C C . GLY A 1 88 ? -0.907 3.770 5.129 1.00 85.88 88 GLY A C 1
ATOM 634 O O . GLY A 1 88 ? -2.068 3.725 4.719 1.00 85.88 88 GLY A O 1
ATOM 635 N N . HIS A 1 89 ? 0.128 3.474 4.342 1.00 90.31 89 HIS A N 1
ATOM 636 C CA . HIS A 1 89 ? -0.019 2.961 2.983 1.00 90.31 89 HIS A CA 1
ATOM 637 C C . HIS A 1 89 ? 0.750 1.653 2.783 1.00 90.31 89 HIS A C 1
ATOM 639 O O . HIS A 1 89 ? 1.730 1.375 3.475 1.00 90.31 89 HIS A O 1
ATOM 645 N N . ALA A 1 90 ? 0.314 0.836 1.824 1.00 92.81 90 ALA A N 1
ATOM 646 C CA . ALA A 1 90 ? 1.028 -0.375 1.438 1.00 92.81 90 ALA A CA 1
ATOM 647 C C . ALA A 1 90 ? 0.955 -0.650 -0.067 1.00 92.81 90 ALA A C 1
ATOM 649 O O . ALA A 1 90 ? -0.054 -0.386 -0.726 1.00 92.81 90 ALA A O 1
ATOM 650 N N . VAL A 1 91 ? 2.047 -1.197 -0.606 1.00 93.88 91 VAL A N 1
ATOM 651 C CA . VAL A 1 91 ? 2.115 -1.744 -1.960 1.00 93.88 91 VAL A CA 1
ATOM 652 C C . VAL A 1 91 ? 1.397 -3.091 -1.937 1.00 93.88 91 VAL A C 1
ATOM 654 O O . VAL A 1 91 ? 1.839 -3.982 -1.213 1.00 93.88 91 VAL A O 1
ATOM 657 N N . PRO A 1 92 ? 0.299 -3.269 -2.680 1.00 95.12 92 PRO A N 1
ATOM 658 C CA . PRO A 1 92 ? -0.492 -4.489 -2.626 1.00 95.12 92 PRO A CA 1
ATOM 659 C C . PRO A 1 92 ? 0.228 -5.660 -3.303 1.00 95.12 92 PRO A C 1
ATOM 661 O O . PRO A 1 92 ? 0.971 -5.489 -4.274 1.00 95.12 92 PRO A O 1
ATOM 664 N N . ALA A 1 93 ? -0.054 -6.872 -2.826 1.00 95.06 93 ALA A N 1
ATOM 665 C CA . ALA A 1 93 ? 0.557 -8.105 -3.316 1.00 95.06 93 ALA A CA 1
ATOM 666 C C . ALA A 1 93 ? 0.534 -8.293 -4.848 1.00 95.06 93 ALA A C 1
ATOM 668 O O . ALA A 1 93 ? 1.562 -8.708 -5.381 1.00 95.06 93 ALA A O 1
ATOM 669 N N . PRO A 1 94 ? -0.537 -7.955 -5.599 1.00 93.50 94 PRO A N 1
ATOM 670 C CA . PRO A 1 94 ? -0.524 -8.077 -7.058 1.00 93.50 94 PRO A CA 1
ATOM 671 C C . PRO A 1 94 ? 0.574 -7.251 -7.744 1.00 93.50 94 PRO A C 1
ATOM 673 O O . PRO A 1 94 ? 1.176 -7.721 -8.708 1.00 93.50 94 PRO A O 1
ATOM 676 N N . LEU A 1 95 ? 0.887 -6.048 -7.239 1.00 92.00 95 LEU A N 1
ATOM 677 C CA . LEU A 1 95 ? 1.987 -5.242 -7.785 1.00 92.00 95 LEU A CA 1
ATOM 678 C C . LEU A 1 95 ? 3.351 -5.847 -7.448 1.00 92.00 95 LEU A C 1
ATOM 680 O O . LEU A 1 95 ? 4.246 -5.842 -8.291 1.00 92.00 95 LEU A O 1
ATOM 684 N N . ILE A 1 96 ? 3.495 -6.410 -6.247 1.00 92.38 96 ILE A N 1
ATOM 685 C CA . ILE A 1 96 ? 4.718 -7.105 -5.825 1.00 92.38 96 ILE A CA 1
ATOM 686 C C . ILE A 1 96 ? 4.945 -8.343 -6.696 1.00 92.38 96 ILE A C 1
ATOM 688 O O . ILE A 1 96 ? 6.036 -8.529 -7.220 1.00 92.38 96 ILE A O 1
ATOM 692 N N . GLN A 1 97 ? 3.913 -9.157 -6.926 1.00 91.81 97 GLN A N 1
ATOM 693 C CA . GLN A 1 97 ? 4.001 -10.325 -7.806 1.00 91.81 97 GLN A CA 1
ATOM 694 C C . GLN A 1 97 ? 4.353 -9.941 -9.238 1.00 91.81 97 GLN A C 1
ATOM 696 O O . GLN A 1 97 ? 5.186 -10.592 -9.861 1.00 91.81 97 GLN A O 1
ATOM 701 N N . ARG A 1 98 ? 3.748 -8.866 -9.757 1.00 91.31 98 ARG A N 1
ATOM 702 C CA . ARG A 1 98 ? 4.084 -8.359 -11.086 1.00 91.31 98 ARG A CA 1
ATOM 703 C C . ARG A 1 98 ? 5.551 -7.938 -11.168 1.00 91.31 98 ARG A C 1
ATOM 705 O O . ARG A 1 98 ? 6.210 -8.262 -12.150 1.00 91.31 98 ARG A O 1
ATOM 712 N N . PHE A 1 99 ? 6.057 -7.248 -10.147 1.00 90.56 99 PHE A N 1
ATOM 713 C CA . PHE A 1 99 ? 7.468 -6.881 -10.060 1.00 90.56 99 PHE A CA 1
ATOM 714 C C . PHE A 1 99 ? 8.374 -8.118 -10.026 1.00 90.56 99 PHE A C 1
ATOM 716 O O . PHE A 1 99 ? 9.311 -8.192 -10.813 1.00 90.56 99 PHE A O 1
ATOM 723 N N . LEU A 1 100 ? 8.069 -9.106 -9.180 1.00 89.62 100 LEU A N 1
ATOM 724 C CA . LEU A 1 100 ? 8.852 -10.341 -9.074 1.00 89.62 100 LEU A CA 1
ATOM 725 C C . LEU A 1 100 ? 8.877 -11.121 -10.393 1.00 89.62 100 LEU A C 1
ATOM 727 O O . LEU A 1 100 ? 9.950 -11.512 -10.836 1.00 89.62 100 LEU A O 1
ATOM 731 N N . ALA A 1 101 ? 7.737 -11.257 -11.071 1.00 89.62 101 ALA A N 1
ATOM 732 C CA . ALA A 1 101 ? 7.672 -11.903 -12.380 1.00 89.62 101 ALA A CA 1
ATOM 733 C C . ALA A 1 101 ? 8.523 -11.172 -13.436 1.00 89.62 101 ALA A C 1
ATOM 735 O O . ALA A 1 101 ? 9.144 -11.802 -14.290 1.00 89.62 101 ALA A O 1
ATOM 736 N N . GLU A 1 102 ? 8.582 -9.837 -13.383 1.00 86.69 102 GLU A N 1
ATOM 737 C CA . GLU A 1 102 ? 9.448 -9.064 -14.276 1.00 86.69 102 GLU A CA 1
ATOM 738 C C . GLU A 1 102 ? 10.935 -9.263 -13.960 1.00 86.69 102 GLU A C 1
ATOM 740 O O . GLU A 1 102 ? 11.728 -9.380 -14.895 1.00 86.69 102 GLU A O 1
ATOM 745 N N . VAL A 1 103 ? 11.300 -9.357 -12.679 1.00 85.25 103 VAL A N 1
ATOM 746 C CA . VAL A 1 103 ? 12.670 -9.670 -12.240 1.00 85.25 103 VAL A CA 1
ATOM 747 C C . VAL A 1 103 ? 13.075 -11.085 -12.657 1.00 85.25 103 VAL A C 1
ATOM 749 O O . VAL A 1 103 ? 14.164 -11.260 -13.191 1.00 85.25 103 VAL A O 1
ATOM 752 N N . GLU A 1 104 ? 12.205 -12.080 -12.485 1.00 85.19 104 GLU A N 1
ATOM 753 C CA . GLU A 1 104 ? 12.454 -13.466 -12.917 1.00 85.19 104 GLU A CA 1
ATOM 754 C C . GLU A 1 104 ? 12.624 -13.580 -14.437 1.00 85.19 104 GLU A C 1
ATOM 756 O O . GLU A 1 104 ? 13.410 -14.390 -14.919 1.00 85.19 104 GLU A O 1
ATOM 761 N N . SER A 1 105 ? 11.917 -12.743 -15.202 1.00 83.81 105 SER A N 1
ATOM 762 C CA . SER A 1 105 ? 12.053 -12.671 -16.661 1.00 83.81 105 SER A CA 1
ATOM 763 C C . SER A 1 105 ? 13.267 -11.862 -17.144 1.00 83.81 105 SER A C 1
ATOM 765 O O . SER A 1 105 ? 13.476 -11.737 -18.354 1.00 83.81 105 SER A O 1
ATOM 767 N N . ALA A 1 106 ? 14.037 -11.257 -16.232 1.00 80.06 106 ALA A N 1
ATOM 768 C CA . ALA A 1 106 ? 15.187 -10.436 -16.585 1.00 80.06 106 ALA A CA 1
ATOM 769 C C . ALA A 1 106 ? 16.391 -11.300 -17.017 1.00 80.06 106 ALA A C 1
ATOM 771 O O . ALA A 1 106 ? 16.535 -12.438 -16.570 1.00 80.06 106 ALA A O 1
ATOM 772 N N . PRO A 1 107 ? 17.292 -10.766 -17.863 1.00 79.38 107 PRO A N 1
ATOM 773 C CA . PRO A 1 107 ? 18.563 -11.414 -18.177 1.00 79.38 107 PRO A CA 1
ATOM 774 C C . PRO A 1 107 ? 19.333 -11.849 -16.921 1.00 79.38 107 PRO A C 1
ATOM 776 O O . PRO A 1 107 ? 19.386 -11.107 -15.938 1.00 79.38 107 PRO A O 1
ATOM 779 N N . ALA A 1 108 ? 19.986 -13.015 -16.981 1.00 75.44 108 ALA A N 1
ATOM 780 C CA . ALA A 1 108 ? 20.723 -13.605 -15.857 1.00 75.44 108 ALA A CA 1
ATOM 781 C C . ALA A 1 108 ? 21.770 -12.654 -15.246 1.00 75.44 108 ALA A C 1
ATOM 783 O O . ALA A 1 108 ? 21.966 -12.650 -14.038 1.00 75.44 108 ALA A O 1
ATOM 784 N N . GLU A 1 109 ? 22.369 -11.780 -16.057 1.00 72.62 109 GLU A N 1
ATOM 785 C CA . GLU A 1 109 ? 23.319 -10.748 -15.619 1.00 72.62 109 GLU A CA 1
ATOM 786 C C . GLU A 1 109 ? 22.722 -9.786 -14.578 1.00 72.62 109 GLU A C 1
ATOM 788 O O . GLU A 1 109 ? 23.399 -9.386 -13.630 1.00 72.62 109 GLU A O 1
ATOM 793 N N . ILE A 1 110 ? 21.441 -9.433 -14.734 1.00 69.50 110 ILE A N 1
ATOM 794 C CA . ILE A 1 110 ? 20.712 -8.579 -13.791 1.00 69.50 110 ILE A CA 1
ATOM 795 C C . ILE A 1 110 ? 20.408 -9.367 -12.514 1.00 69.50 110 ILE A C 1
ATOM 797 O O . ILE A 1 110 ? 20.599 -8.842 -11.421 1.00 69.50 110 ILE A O 1
ATOM 801 N N . ILE A 1 111 ? 19.996 -10.630 -12.635 1.00 69.25 111 ILE A N 1
ATOM 802 C CA . ILE A 1 111 ? 19.698 -11.502 -11.487 1.00 69.25 111 ILE A CA 1
ATOM 803 C C . ILE A 1 111 ? 20.962 -11.740 -10.642 1.00 69.25 111 ILE A C 1
ATOM 805 O O . ILE A 1 111 ? 20.941 -11.542 -9.427 1.00 69.25 111 ILE A O 1
ATOM 809 N N . ASP A 1 112 ? 22.095 -12.038 -11.277 1.00 69.44 112 ASP A N 1
ATOM 810 C CA . ASP A 1 112 ? 23.389 -12.240 -10.614 1.00 69.44 112 ASP A CA 1
ATOM 811 C C . ASP A 1 112 ? 23.934 -10.967 -9.948 1.00 69.44 112 ASP A C 1
ATOM 813 O O . ASP A 1 112 ? 24.687 -11.038 -8.968 1.00 69.44 112 ASP A O 1
ATOM 817 N N . ALA A 1 113 ? 23.599 -9.784 -10.472 1.00 66.06 113 ALA A N 1
ATOM 818 C CA . ALA A 1 113 ? 23.924 -8.512 -9.828 1.00 66.06 113 ALA A CA 1
ATOM 819 C C . ALA A 1 113 ? 23.108 -8.307 -8.536 1.00 66.06 113 ALA A C 1
ATOM 821 O O . ALA A 1 113 ? 23.652 -7.844 -7.530 1.00 66.06 113 ALA A O 1
ATOM 822 N N . ILE A 1 114 ? 21.832 -8.714 -8.531 1.00 64.69 114 ILE A N 1
ATOM 823 C CA . ILE A 1 114 ? 20.946 -8.657 -7.356 1.00 64.69 114 ILE A CA 1
ATOM 824 C C . ILE A 1 114 ? 21.430 -9.615 -6.266 1.00 64.69 114 ILE A C 1
ATOM 826 O O . ILE A 1 114 ? 21.593 -9.212 -5.113 1.00 64.69 114 ILE A O 1
ATOM 830 N N . SER A 1 115 ? 21.700 -10.875 -6.622 1.00 66.50 115 SER A N 1
ATOM 831 C CA . SER A 1 115 ? 22.083 -11.924 -5.668 1.00 66.50 115 SER A CA 1
ATOM 832 C C . SER A 1 115 ? 23.398 -11.640 -4.939 1.00 66.50 115 SER A C 1
ATOM 834 O O . SER A 1 115 ? 23.598 -12.120 -3.827 1.00 66.50 115 SER A O 1
ATOM 836 N N . ARG A 1 116 ? 24.285 -10.825 -5.524 1.00 66.25 116 ARG A N 1
ATOM 837 C CA . ARG A 1 116 ? 25.559 -10.415 -4.911 1.00 66.25 116 ARG A CA 1
ATOM 838 C C . ARG A 1 116 ? 25.444 -9.212 -3.970 1.00 66.25 116 ARG A C 1
ATOM 840 O O . ARG A 1 116 ? 26.465 -8.681 -3.541 1.00 66.25 116 ARG A O 1
ATOM 847 N N . GLY A 1 117 ? 24.226 -8.777 -3.639 1.00 53.53 117 GLY A N 1
ATOM 848 C CA . GLY A 1 117 ? 24.007 -7.629 -2.758 1.00 53.53 117 GLY A CA 1
ATOM 849 C C . GLY A 1 117 ? 24.434 -6.310 -3.401 1.00 53.53 117 GLY A C 1
ATOM 850 O O . GLY A 1 117 ? 24.804 -5.375 -2.691 1.00 53.53 117 GLY A O 1
ATOM 851 N N . GLY A 1 118 ? 24.409 -6.240 -4.738 1.00 51.34 118 GLY A N 1
ATOM 852 C CA . GLY A 1 118 ? 24.708 -5.032 -5.487 1.00 51.34 118 GLY A CA 1
ATOM 853 C C . GLY A 1 118 ? 23.744 -3.923 -5.090 1.00 51.34 118 GLY A C 1
ATOM 854 O O . GLY A 1 118 ? 22.630 -3.830 -5.602 1.00 51.34 118 GLY A O 1
ATOM 855 N N . SER A 1 119 ? 24.188 -3.053 -4.185 1.00 45.72 119 SER A N 1
ATOM 856 C CA . SER A 1 119 ? 23.608 -1.729 -4.059 1.00 45.72 119 SER A CA 1
ATOM 857 C C . SER A 1 119 ? 23.690 -1.048 -5.429 1.00 45.72 119 SER A C 1
ATOM 859 O O . SER A 1 119 ? 24.541 -1.369 -6.270 1.00 45.72 119 SER A O 1
ATOM 861 N N . SER A 1 120 ? 22.816 -0.076 -5.655 1.00 47.09 120 SER A N 1
ATOM 862 C CA . SER A 1 120 ? 22.788 0.790 -6.840 1.00 47.09 120 SER A CA 1
ATOM 863 C C . SER A 1 120 ? 24.126 1.478 -7.185 1.00 47.09 120 SER A C 1
ATOM 865 O O . SER A 1 120 ? 24.199 2.204 -8.171 1.00 47.09 120 SER A O 1
ATOM 867 N N . ALA A 1 121 ? 25.195 1.247 -6.415 1.00 44.91 121 ALA A N 1
ATOM 868 C CA . ALA A 1 121 ? 26.561 1.666 -6.693 1.00 44.91 121 ALA A CA 1
ATOM 869 C C . ALA A 1 121 ? 27.266 0.865 -7.812 1.00 44.91 121 ALA A C 1
ATOM 871 O O . ALA A 1 121 ? 28.308 1.303 -8.288 1.00 44.91 121 ALA A O 1
ATOM 872 N N . SER A 1 122 ? 26.729 -0.279 -8.260 1.00 46.97 122 SER A N 1
ATOM 873 C CA . SER A 1 122 ? 27.374 -1.141 -9.277 1.00 46.97 122 SER A CA 1
ATOM 874 C C . SER A 1 122 ? 27.024 -0.822 -10.745 1.00 46.97 122 SER A C 1
ATOM 876 O O . SER A 1 122 ? 27.312 -1.617 -11.634 1.00 46.97 122 SER A O 1
ATOM 878 N N . GLY A 1 123 ? 26.435 0.344 -11.038 1.00 47.50 123 GLY A N 1
ATOM 879 C CA . GLY A 1 123 ? 26.265 0.846 -12.415 1.00 47.50 123 GLY A CA 1
ATOM 880 C C . GLY A 1 123 ? 25.235 0.110 -13.287 1.00 47.50 123 GLY A C 1
ATOM 881 O O . GLY A 1 123 ? 25.008 0.515 -14.426 1.00 47.50 123 GLY A O 1
ATOM 882 N N . GLY A 1 124 ? 24.584 -0.935 -12.768 1.00 51.91 124 GLY A N 1
ATOM 883 C CA . GLY A 1 124 ? 23.460 -1.594 -13.431 1.00 51.91 124 GLY A CA 1
ATOM 884 C C . GLY A 1 124 ? 22.195 -0.721 -13.440 1.00 51.91 124 GLY A C 1
ATOM 885 O O . GLY A 1 124 ? 22.004 0.102 -12.537 1.00 51.91 124 GLY A O 1
ATOM 886 N N . PRO A 1 125 ? 21.305 -0.874 -14.439 1.00 54.66 125 PRO A N 1
ATOM 887 C CA . PRO A 1 125 ? 20.051 -0.135 -14.470 1.00 54.66 125 PRO A CA 1
ATOM 888 C C . PRO A 1 125 ? 19.206 -0.472 -13.229 1.00 54.66 125 PRO A C 1
ATOM 890 O O . PRO A 1 125 ? 19.117 -1.642 -12.848 1.00 54.66 125 PRO A O 1
ATOM 893 N N . PRO A 1 126 ? 18.563 0.521 -12.587 1.00 61.16 126 PRO A N 1
ATOM 894 C CA . PRO A 1 126 ? 17.706 0.258 -11.439 1.00 61.16 126 PRO A CA 1
ATOM 895 C C . PRO A 1 126 ? 16.560 -0.672 -11.843 1.00 61.16 126 PRO A C 1
ATOM 897 O O . PRO A 1 126 ? 15.908 -0.447 -12.867 1.00 61.16 126 PRO A O 1
ATOM 900 N N . LEU A 1 127 ? 16.279 -1.677 -11.011 1.00 68.81 127 LEU A N 1
ATOM 901 C CA . LEU A 1 127 ? 15.096 -2.515 -11.177 1.00 68.81 127 LEU A CA 1
ATOM 902 C C . LEU A 1 127 ? 13.851 -1.649 -11.066 1.00 68.81 127 LEU A C 1
ATOM 904 O O . LEU A 1 127 ? 13.633 -0.955 -10.071 1.00 68.81 127 LEU A O 1
ATOM 908 N N . ARG A 1 128 ? 13.035 -1.677 -12.113 1.00 73.12 128 ARG A N 1
ATOM 909 C CA . ARG A 1 128 ? 11.817 -0.884 -12.200 1.00 73.12 128 ARG A CA 1
ATOM 910 C C . ARG A 1 128 ? 10.695 -1.771 -12.688 1.00 73.12 128 ARG A C 1
ATOM 912 O O . ARG A 1 128 ? 10.829 -2.427 -13.714 1.00 73.12 128 ARG A O 1
ATOM 919 N N . LEU A 1 129 ? 9.578 -1.718 -11.974 1.00 81.50 129 LEU A N 1
ATOM 920 C CA . LEU A 1 129 ? 8.321 -2.262 -12.456 1.00 81.50 129 LEU A CA 1
ATOM 921 C C . LEU A 1 129 ? 7.893 -1.488 -13.712 1.00 81.50 129 LEU A C 1
ATOM 923 O O . LEU A 1 129 ? 7.702 -0.266 -13.666 1.00 81.50 129 LEU A O 1
ATOM 927 N N . ARG A 1 130 ? 7.734 -2.185 -14.839 1.00 83.88 130 ARG A N 1
ATOM 928 C CA . ARG A 1 130 ? 7.193 -1.589 -16.061 1.00 83.88 130 ARG A CA 1
ATOM 929 C C . ARG A 1 130 ? 5.690 -1.393 -15.900 1.00 83.88 130 ARG A C 1
ATOM 931 O O . ARG A 1 130 ? 4.907 -2.332 -15.957 1.00 83.88 130 ARG A O 1
ATOM 938 N N . MET A 1 131 ? 5.291 -0.136 -15.739 1.00 84.50 131 MET A N 1
ATOM 939 C CA . MET A 1 131 ? 3.887 0.278 -15.780 1.00 84.50 131 MET A CA 1
ATOM 940 C C . MET A 1 131 ? 3.595 0.918 -17.144 1.00 84.50 131 MET A C 1
ATOM 942 O O . MET A 1 131 ? 3.986 2.075 -17.340 1.00 84.50 131 MET A O 1
ATOM 946 N N . PRO A 1 132 ? 3.004 0.186 -18.108 1.00 87.06 132 PRO A N 1
ATOM 947 C CA . PRO A 1 132 ? 2.568 0.777 -19.367 1.00 87.06 132 PRO A CA 1
ATOM 948 C C . PRO A 1 132 ? 1.411 1.754 -19.123 1.00 87.06 132 PRO A C 1
ATOM 950 O O . PRO A 1 132 ? 0.603 1.556 -18.217 1.00 87.06 132 PRO A O 1
ATOM 953 N N . SER A 1 133 ? 1.327 2.798 -19.943 1.00 86.62 133 SER A N 1
ATOM 954 C CA . SER A 1 133 ? 0.189 3.717 -19.990 1.00 86.62 133 SER A CA 1
ATOM 955 C C . SER A 1 133 ? -0.452 3.666 -21.375 1.00 86.62 133 SER A C 1
ATOM 957 O O . SER A 1 133 ? 0.194 3.273 -22.346 1.00 86.62 133 SER A O 1
ATOM 959 N N . MET A 1 134 ? -1.721 4.068 -21.479 1.00 90.62 134 MET A N 1
ATOM 960 C CA . MET A 1 134 ? -2.399 4.154 -22.781 1.00 90.62 134 MET A CA 1
ATOM 961 C C . MET A 1 134 ? -1.903 5.328 -23.638 1.00 90.62 134 MET A C 1
ATOM 963 O O . MET A 1 134 ? -2.178 5.366 -24.831 1.00 90.62 134 MET A O 1
ATOM 967 N N . GLY A 1 135 ? -1.173 6.282 -23.048 1.00 92.00 135 GLY A N 1
ATOM 968 C CA . GLY A 1 135 ? -0.637 7.441 -23.768 1.00 92.00 135 GLY A CA 1
ATOM 969 C C . GLY A 1 135 ? -1.701 8.426 -24.259 1.00 92.00 135 GLY A C 1
ATOM 970 O O . GLY A 1 135 ? -1.415 9.223 -25.144 1.00 92.00 135 GLY A O 1
ATOM 971 N N . CYS A 1 136 ? -2.913 8.370 -23.705 1.00 93.88 136 CYS A N 1
ATOM 972 C CA . CYS A 1 136 ? -4.011 9.266 -24.037 1.00 93.88 136 CYS A CA 1
ATOM 973 C C . CYS A 1 136 ? -4.581 9.923 -22.780 1.00 93.88 136 CYS A C 1
ATOM 975 O O . CYS A 1 136 ? -4.676 9.290 -21.723 1.00 93.88 136 CYS A O 1
ATOM 977 N N . ASP A 1 137 ? -5.021 11.166 -22.934 1.00 93.88 137 ASP A N 1
ATOM 978 C CA . ASP A 1 137 ? -5.909 11.806 -21.975 1.00 93.88 137 ASP A CA 1
ATOM 979 C C . ASP A 1 137 ? -7.340 11.309 -22.181 1.00 93.88 137 ASP A C 1
ATOM 981 O O . ASP A 1 137 ? -7.702 10.788 -23.241 1.00 93.88 137 ASP A O 1
ATOM 985 N N . TYR A 1 138 ? -8.165 11.458 -21.153 1.00 91.88 138 TYR A N 1
ATOM 986 C CA . TYR A 1 138 ? -9.571 11.093 -21.208 1.00 91.88 138 TYR A CA 1
ATOM 987 C C . TYR A 1 138 ? -10.429 12.190 -20.590 1.00 91.88 138 TYR A C 1
ATOM 989 O O . TYR A 1 138 ? -9.977 12.969 -19.752 1.00 91.88 138 TYR A O 1
ATOM 997 N N . GLN A 1 139 ? -11.694 12.219 -20.994 1.00 92.81 139 GLN A N 1
ATOM 998 C CA . GLN A 1 139 ? -12.696 13.109 -20.434 1.00 92.81 139 GLN A CA 1
ATOM 999 C C . GLN A 1 139 ? -13.886 12.281 -19.962 1.00 92.81 139 GLN A C 1
ATOM 1001 O O . GLN A 1 139 ? -14.390 11.426 -20.690 1.00 92.81 139 GLN A O 1
ATOM 1006 N N . SER A 1 140 ? -14.338 12.540 -18.735 1.00 93.81 140 SER A N 1
ATOM 1007 C CA . SER A 1 140 ? -15.544 11.903 -18.211 1.00 93.81 140 SER A CA 1
ATOM 1008 C C . SER A 1 140 ? -16.774 12.379 -18.993 1.00 93.81 140 SER A C 1
ATOM 1010 O O . SER A 1 140 ? -16.969 13.579 -19.195 1.00 93.81 140 SER A O 1
ATOM 1012 N N . LEU A 1 141 ? -17.620 11.439 -19.419 1.00 95.38 141 LEU A N 1
ATOM 1013 C CA . LEU A 1 141 ? -18.863 11.711 -20.152 1.00 95.38 141 LEU A CA 1
ATOM 1014 C C . LEU A 1 141 ? -20.078 11.740 -19.209 1.00 95.38 141 LEU A C 1
ATOM 1016 O O . LEU A 1 141 ? -21.126 11.162 -19.496 1.00 95.38 141 LEU A O 1
ATOM 1020 N N . GLU A 1 142 ? -19.945 12.389 -18.052 1.00 96.12 142 GLU A N 1
ATOM 1021 C CA . GLU A 1 142 ? -21.040 12.497 -17.073 1.00 96.12 142 GLU A CA 1
ATOM 1022 C C . GLU A 1 142 ? -22.269 13.227 -17.647 1.00 96.12 142 GLU A C 1
ATOM 1024 O O . GLU A 1 142 ? -23.390 12.712 -17.508 1.00 96.12 142 GLU A O 1
ATOM 1029 N N . PRO A 1 143 ? -22.111 14.375 -18.350 1.00 97.00 143 PRO A N 1
ATOM 1030 C CA . PRO A 1 143 ? -23.248 15.111 -18.884 1.00 97.00 143 PRO A CA 1
ATOM 1031 C C . PRO A 1 143 ? -24.015 14.288 -19.920 1.00 97.00 143 PRO A C 1
ATOM 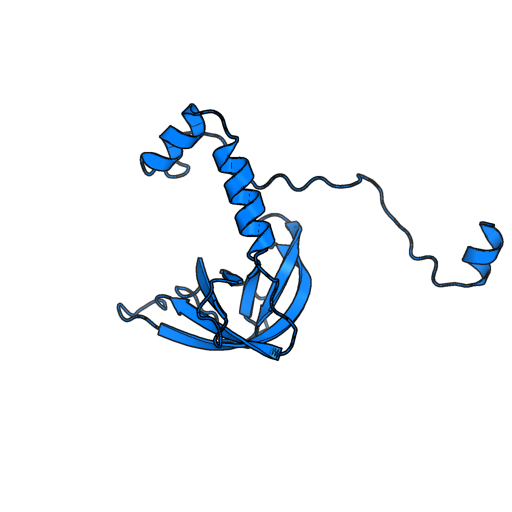1033 O O . PRO A 1 143 ? -23.463 13.833 -20.921 1.00 97.00 143 PRO A O 1
ATOM 1036 N N . ARG A 1 144 ? -25.328 14.138 -19.714 1.00 94.88 144 ARG A N 1
ATOM 1037 C CA . ARG A 1 144 ? -26.202 13.395 -20.636 1.00 94.88 144 ARG A CA 1
ATOM 1038 C C . ARG A 1 144 ? -26.177 13.967 -22.057 1.00 94.88 144 ARG A C 1
ATOM 1040 O O . ARG A 1 144 ? -26.069 13.194 -22.997 1.00 94.88 144 ARG A O 1
ATOM 1047 N N . ALA A 1 145 ? -26.213 15.293 -22.202 1.00 95.81 145 ALA A N 1
ATOM 1048 C CA . ALA A 1 145 ? -26.188 15.951 -23.511 1.00 95.81 145 ALA A CA 1
ATOM 1049 C C . ALA A 1 145 ? -24.908 15.636 -24.305 1.00 95.81 145 ALA A C 1
ATOM 1051 O O . ALA A 1 145 ? -24.963 15.434 -25.513 1.00 95.81 145 ALA A O 1
ATOM 1052 N N . LEU A 1 146 ? -23.763 15.543 -23.617 1.00 94.12 146 LEU A N 1
ATOM 1053 C CA . LEU A 1 146 ? -22.497 15.168 -24.241 1.00 94.12 146 LEU A CA 1
ATOM 1054 C C . LEU A 1 146 ? -22.542 13.718 -24.736 1.00 94.12 146 LEU A C 1
ATOM 1056 O O . LEU A 1 146 ? -22.114 13.449 -25.853 1.00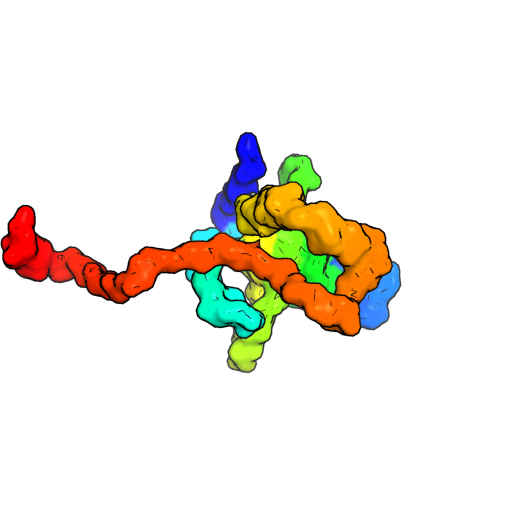 94.12 146 LEU A O 1
ATOM 1060 N N . ARG A 1 147 ? -23.123 12.803 -23.948 1.00 96.31 147 ARG A N 1
ATOM 1061 C CA . ARG A 1 147 ? -23.333 11.412 -24.376 1.00 96.31 147 ARG A CA 1
ATOM 1062 C C . ARG A 1 147 ? -24.237 11.333 -25.603 1.00 96.31 147 ARG A C 1
ATOM 1064 O O . ARG A 1 147 ? -23.836 10.747 -26.592 1.00 96.31 147 ARG A O 1
ATOM 1071 N N . GLU A 1 148 ? -25.393 11.994 -25.574 1.00 96.19 148 GLU A N 1
ATOM 1072 C CA . GLU A 1 148 ? -26.340 12.000 -26.701 1.00 96.19 148 GLU A CA 1
ATOM 1073 C C . GLU A 1 148 ? -25.746 12.612 -27.982 1.00 96.19 148 GLU A C 1
ATOM 1075 O O . GLU A 1 148 ? -26.084 12.175 -29.078 1.00 96.19 148 GLU A O 1
ATOM 1080 N N . SER A 1 149 ? -24.833 13.587 -27.872 1.00 95.62 149 SER A N 1
ATOM 1081 C CA . SER A 1 149 ? -24.157 14.170 -29.042 1.00 95.62 149 SER A CA 1
ATOM 1082 C C . SER A 1 149 ? -23.133 13.250 -29.716 1.00 95.62 149 SER A C 1
ATOM 1084 O O . SER A 1 149 ? -22.800 13.473 -30.878 1.00 95.62 149 SER A O 1
ATOM 1086 N N . LEU A 1 150 ? -22.620 12.245 -28.999 1.00 94.94 150 LEU A N 1
ATOM 1087 C CA . LEU A 1 150 ? -21.579 11.338 -29.490 1.00 94.94 150 LEU A CA 1
ATOM 1088 C C . LEU A 1 150 ? -22.142 10.052 -30.124 1.00 94.94 150 LEU A C 1
ATOM 1090 O O . LEU A 1 150 ? -21.364 9.290 -30.698 1.00 94.94 150 LEU A O 1
ATOM 1094 N N . GLY A 1 151 ? -23.466 9.854 -30.077 1.00 87.06 151 GLY A N 1
ATOM 1095 C CA . GLY A 1 151 ? -24.158 8.651 -30.562 1.00 87.06 151 GLY A CA 1
ATOM 1096 C C . GLY A 1 151 ? -24.192 7.530 -29.533 1.00 87.06 151 GLY A C 1
ATOM 1097 O O . GLY A 1 151 ? -24.183 6.361 -29.974 1.00 87.06 151 GLY A O 1
#

Sequence (151 aa):
ALELPRVFDKVRVVGYPVGGDACSVTEGVVSRVEVQEYSHSLRAGLALTVDAAINSGNSGGPLVDAATARVVGVAFQKL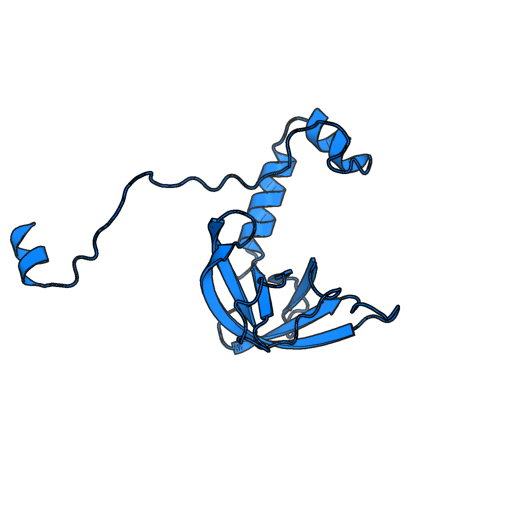VARGVELQGHAVPAPLIQRFLAEVESAPAEIIDAISRGGSSASGGPPLRLRMPSMGCDYQSLEPRALRESLG

Radius of gyration: 18.95 Å; chains: 1; bounding box: 54×35×50 Å

InterPro domains:
  IPR009003 Peptidase S1, PA clan [SSF50494] (4-103)